Protein AF-A0A742UDL6-F1 (afdb_monomer_lite)

Foldseek 3Di:
DDDDPPDPVCVVVVVVVVVVPPDPPPDLAQDEPVNVVVQQPDCVNFVKDFPAKDWDWDDDPVGIDIDIDTDIRTHGDPDDDFDDQAFLPTSHPVCSVVSNCVQPVVQVCCCVPVVDRPPDHNRPDPDDPDDDDPPPPPDD

pLDDT: mean 71.53, std 15.98, range [36.81, 95.12]

Structure (mmCIF, N/CA/C/O backbone):
data_AF-A0A742UDL6-F1
#
_entry.id   AF-A0A742UDL6-F1
#
loop_
_atom_site.group_PDB
_atom_site.id
_atom_site.type_symbol
_atom_site.label_atom_id
_atom_site.label_alt_id
_atom_site.label_comp_id
_atom_site.label_asym_id
_atom_site.label_entity_id
_atom_site.label_seq_id
_atom_site.pdbx_PDB_ins_code
_atom_site.Cartn_x
_atom_site.Cartn_y
_atom_site.Cartn_z
_atom_site.occupancy
_atom_site.B_iso_or_equiv
_atom_site.auth_seq_id
_atom_site.auth_comp_id
_atom_site.auth_asym_id
_atom_site.auth_atom_id
_atom_site.pdbx_PDB_model_num
ATOM 1 N N . MET A 1 1 ? -35.957 17.694 -0.514 1.00 36.81 1 MET A N 1
ATOM 2 C CA . MET A 1 1 ? -34.957 18.336 -1.399 1.00 36.81 1 MET A CA 1
ATOM 3 C C . MET A 1 1 ? -34.312 19.484 -0.634 1.00 36.81 1 MET A C 1
ATOM 5 O O . MET A 1 1 ? -34.957 20.505 -0.451 1.00 36.81 1 MET A O 1
ATOM 9 N N . ILE A 1 2 ? -33.096 19.305 -0.111 1.00 41.09 2 ILE A N 1
ATOM 10 C CA . ILE A 1 2 ? -32.395 20.353 0.649 1.00 41.09 2 ILE A CA 1
ATOM 11 C C . ILE A 1 2 ? -31.562 21.153 -0.353 1.00 41.09 2 ILE A C 1
ATOM 13 O O . ILE A 1 2 ? -30.565 20.656 -0.871 1.00 41.09 2 ILE A O 1
ATOM 17 N N . ARG A 1 3 ? -32.000 22.373 -0.680 1.00 47.97 3 ARG A N 1
ATOM 18 C CA . ARG A 1 3 ? -31.201 23.303 -1.483 1.00 47.97 3 ARG A CA 1
ATOM 19 C C . ARG A 1 3 ? -30.135 23.921 -0.579 1.00 47.97 3 ARG A C 1
ATOM 21 O O . ARG A 1 3 ? -30.444 24.823 0.193 1.00 47.97 3 ARG A O 1
ATOM 28 N N . LEU A 1 4 ? -28.892 23.446 -0.667 1.00 53.19 4 LEU A N 1
ATOM 29 C CA . LEU A 1 4 ? -27.763 24.178 -0.092 1.00 53.19 4 LEU A CA 1
ATOM 30 C C . LEU A 1 4 ? -27.535 25.448 -0.920 1.00 53.19 4 LEU A C 1
ATOM 32 O O . LEU A 1 4 ? -27.017 25.400 -2.034 1.00 53.19 4 LEU A O 1
ATOM 36 N N . SER A 1 5 ? -27.949 26.588 -0.371 1.00 57.56 5 SER A N 1
ATOM 37 C CA . SER A 1 5 ? -27.573 27.906 -0.874 1.00 57.56 5 SER A CA 1
ATOM 38 C C . SER A 1 5 ? -26.092 28.133 -0.566 1.00 57.56 5 SER A C 1
ATOM 40 O O . SER A 1 5 ? -25.712 28.374 0.581 1.00 57.56 5 SER A O 1
ATOM 42 N N . LEU A 1 6 ? -25.236 27.981 -1.579 1.00 53.94 6 LEU A N 1
ATOM 43 C CA . LEU A 1 6 ? -23.798 28.191 -1.448 1.00 53.94 6 LEU A CA 1
ATOM 44 C C . LEU A 1 6 ? -23.520 29.699 -1.388 1.00 53.94 6 LEU A C 1
ATOM 46 O O . LEU A 1 6 ? -23.500 30.393 -2.408 1.00 53.94 6 LEU A O 1
ATOM 50 N N . SER A 1 7 ? -23.342 30.212 -0.172 1.00 63.75 7 SER A N 1
ATOM 51 C CA . SER A 1 7 ? -23.071 31.625 0.081 1.00 63.75 7 SER A CA 1
ATOM 52 C C . SER A 1 7 ? -21.769 32.073 -0.600 1.00 63.75 7 SER A C 1
ATOM 54 O O . SER A 1 7 ? -20.764 31.361 -0.636 1.00 63.75 7 SER A O 1
ATOM 56 N N . SER A 1 8 ? -21.768 33.294 -1.149 1.00 59.53 8 SER A N 1
ATOM 57 C CA . SER A 1 8 ? -20.671 33.835 -1.973 1.00 59.53 8 SER A CA 1
ATOM 58 C C . SER A 1 8 ? -19.314 33.933 -1.255 1.00 59.53 8 SER A C 1
ATOM 60 O O . SER A 1 8 ? -18.295 34.153 -1.904 1.00 59.53 8 SER A O 1
ATOM 62 N N . ARG A 1 9 ? -19.293 33.766 0.072 1.00 59.91 9 ARG A N 1
ATOM 63 C CA . ARG A 1 9 ? -18.092 33.797 0.918 1.00 59.91 9 ARG A CA 1
ATOM 64 C C . ARG A 1 9 ? -17.385 32.436 1.021 1.00 59.91 9 ARG A C 1
ATOM 66 O O . ARG A 1 9 ? -16.209 32.414 1.356 1.00 59.91 9 ARG A O 1
ATOM 73 N N . LEU A 1 10 ? -18.057 31.323 0.690 1.00 57.56 10 LEU A N 1
ATOM 74 C CA . LEU A 1 10 ? -17.467 29.970 0.703 1.00 57.56 10 LEU A CA 1
ATOM 75 C C . LEU A 1 10 ? -16.708 29.613 -0.587 1.00 57.56 10 LEU A C 1
ATOM 77 O O . LEU A 1 10 ? -15.905 28.682 -0.596 1.00 57.56 10 LEU A O 1
ATOM 81 N N . LYS A 1 11 ? -16.940 30.357 -1.673 1.00 60.84 11 LYS A N 1
ATOM 82 C CA . LYS A 1 11 ? -16.322 30.125 -2.988 1.00 60.84 11 LYS A CA 1
ATOM 83 C C . LYS A 1 11 ? -14.779 30.135 -2.983 1.00 60.84 11 LYS A C 1
ATOM 85 O O . LYS A 1 11 ? -14.214 29.214 -3.570 1.00 60.84 11 LYS A O 1
ATOM 90 N N . PRO A 1 12 ? -14.076 31.088 -2.332 1.00 61.66 12 PRO A N 1
ATOM 91 C CA . PRO A 1 12 ? -12.612 31.076 -2.330 1.00 61.66 12 PRO A CA 1
ATOM 92 C C . PRO A 1 12 ? -12.041 29.916 -1.505 1.00 61.66 12 PRO A C 1
ATOM 94 O O . PRO A 1 12 ? -11.040 29.329 -1.900 1.00 61.66 12 PRO A O 1
ATOM 97 N N . VAL A 1 13 ? -12.705 29.521 -0.412 1.00 69.56 13 VAL A N 1
ATOM 98 C CA . VAL A 1 13 ? -12.273 28.391 0.431 1.00 69.56 13 VAL A CA 1
ATOM 99 C C . VAL A 1 13 ? -12.408 27.067 -0.320 1.00 69.56 13 VAL A C 1
ATOM 101 O O . VAL A 1 13 ? -11.493 26.246 -0.297 1.00 69.56 13 VAL A O 1
ATOM 104 N N . ALA A 1 14 ? -13.513 26.880 -1.046 1.00 70.06 14 ALA A N 1
ATOM 105 C CA . ALA A 1 14 ? -13.707 25.706 -1.891 1.00 70.06 14 ALA A CA 1
ATOM 106 C C . ALA A 1 14 ? -12.663 25.629 -3.022 1.00 70.06 14 ALA A C 1
ATOM 108 O O . ALA A 1 14 ? -12.158 24.549 -3.307 1.00 70.06 14 ALA A O 1
ATOM 109 N N . LEU A 1 15 ? -12.290 26.763 -3.628 1.00 69.50 15 LEU A N 1
ATOM 110 C CA . LEU A 1 15 ? -11.283 26.804 -4.694 1.00 69.50 15 LEU A CA 1
ATOM 111 C C . LEU A 1 15 ? -9.872 26.468 -4.183 1.00 69.50 15 LEU A C 1
ATOM 113 O O .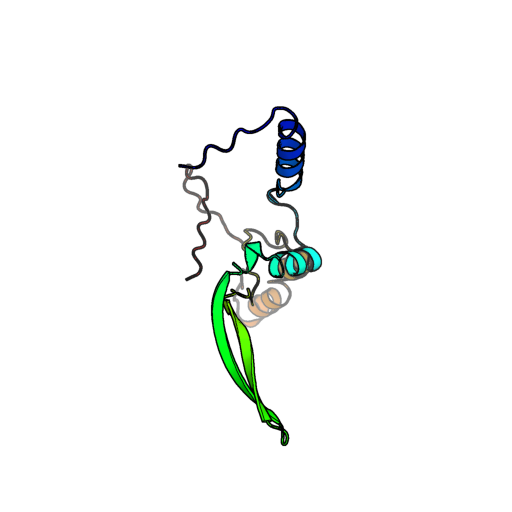 LEU A 1 15 ? -9.155 25.707 -4.829 1.00 69.50 15 LEU A O 1
ATOM 117 N N . VAL A 1 16 ? -9.492 26.978 -3.006 1.00 70.88 16 VAL A N 1
ATOM 118 C CA . VAL A 1 16 ? -8.200 26.662 -2.372 1.00 70.88 16 VAL A CA 1
ATOM 119 C C . VAL A 1 16 ? -8.130 25.181 -1.986 1.00 70.88 16 VAL A C 1
ATOM 121 O O . VAL A 1 16 ? -7.120 24.531 -2.242 1.00 70.88 16 VAL A O 1
ATOM 124 N N . LEU A 1 17 ? -9.214 24.608 -1.453 1.00 66.81 17 LEU A N 1
ATOM 125 C CA . LEU A 1 17 ? -9.255 23.188 -1.085 1.00 66.81 17 LEU A CA 1
ATOM 126 C C . LEU A 1 17 ? -9.153 22.251 -2.306 1.00 66.81 17 LEU A C 1
ATOM 128 O O . LEU A 1 17 ? -8.535 21.188 -2.227 1.00 66.81 17 LEU A O 1
ATOM 132 N N . MET A 1 18 ? -9.707 22.657 -3.452 1.00 62.91 18 MET A N 1
ATOM 133 C CA . MET A 1 18 ? -9.589 21.910 -4.711 1.00 62.91 18 MET A CA 1
ATOM 134 C C . MET A 1 18 ? -8.183 22.012 -5.324 1.00 62.91 18 MET A C 1
ATOM 136 O O . MET A 1 18 ? -7.731 21.059 -5.951 1.00 62.91 18 MET A O 1
ATOM 140 N N . LEU A 1 19 ? -7.455 23.114 -5.100 1.00 62.50 19 LEU A N 1
ATOM 141 C CA . LEU A 1 19 ? -6.057 23.247 -5.534 1.00 62.50 19 LEU A CA 1
ATOM 142 C C . LEU A 1 19 ? -5.094 22.378 -4.708 1.00 62.50 19 LEU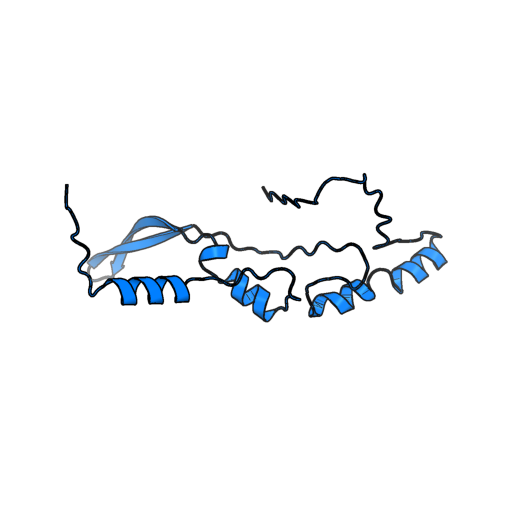 A C 1
ATOM 144 O O . LEU A 1 19 ? -4.130 21.850 -5.252 1.00 62.50 19 LEU A O 1
ATOM 148 N N . VAL A 1 20 ? -5.365 22.192 -3.412 1.00 61.56 20 VAL A N 1
ATOM 149 C CA . VAL A 1 20 ? -4.501 21.407 -2.507 1.00 61.56 20 VAL A CA 1
ATOM 150 C C . VAL A 1 20 ? -4.613 19.893 -2.747 1.00 61.56 20 VAL A C 1
ATOM 152 O O . VAL A 1 20 ? -3.688 19.149 -2.437 1.00 61.56 20 VAL A O 1
ATOM 155 N N . THR A 1 21 ? -5.713 19.416 -3.335 1.00 60.91 21 THR A N 1
ATOM 156 C CA . THR A 1 21 ? -5.928 17.981 -3.618 1.00 60.91 21 THR A CA 1
ATOM 157 C C . THR A 1 21 ? -5.497 17.550 -5.022 1.00 60.91 21 THR A C 1
ATOM 159 O O . THR A 1 21 ? -5.604 16.367 -5.360 1.00 60.91 21 THR A O 1
ATOM 162 N N . GLY A 1 22 ? -4.963 18.475 -5.828 1.00 52.25 22 GLY A N 1
ATOM 163 C CA . GLY A 1 22 ? -4.346 18.175 -7.116 1.00 52.25 22 GLY A CA 1
ATOM 164 C C . GLY A 1 22 ? -3.116 17.292 -6.927 1.00 52.25 22 GLY A C 1
ATOM 165 O O . GLY A 1 22 ? -2.017 17.780 -6.688 1.00 52.25 22 GLY A O 1
ATOM 166 N N . SER A 1 23 ? -3.305 15.977 -7.010 1.00 59.62 23 SER A N 1
ATOM 167 C CA . SER A 1 23 ? -2.202 15.018 -6.983 1.00 59.62 23 SER A CA 1
ATOM 168 C C . SER A 1 23 ? -1.342 15.251 -8.229 1.00 59.62 23 SER A C 1
ATOM 170 O O . SER A 1 23 ? -1.889 15.167 -9.333 1.00 59.62 23 SER A O 1
ATOM 172 N N . PRO A 1 24 ? -0.032 15.541 -8.113 1.00 53.56 24 PRO A N 1
ATOM 173 C CA . PRO A 1 24 ? 0.817 15.568 -9.290 1.00 53.56 24 PRO A CA 1
ATOM 174 C C . PRO A 1 24 ? 0.794 14.168 -9.902 1.00 53.56 24 PRO A C 1
ATOM 176 O O . PRO A 1 24 ? 1.149 13.183 -9.253 1.00 53.56 24 PRO A O 1
ATOM 179 N N . ALA A 1 25 ? 0.340 14.071 -11.150 1.00 52.12 25 ALA A N 1
ATOM 180 C CA . ALA A 1 25 ? 0.559 12.875 -11.938 1.00 52.12 25 ALA A CA 1
ATOM 181 C C . ALA A 1 25 ? 2.078 12.717 -12.076 1.00 52.12 25 ALA A C 1
ATOM 183 O O . ALA A 1 25 ? 2.724 13.493 -12.779 1.00 52.12 25 ALA A O 1
ATOM 184 N N . VAL A 1 26 ? 2.659 11.749 -11.361 1.00 55.28 26 VAL A N 1
ATOM 185 C CA . VAL A 1 26 ? 4.056 11.345 -11.547 1.00 55.28 26 VAL A CA 1
ATOM 186 C C . VAL A 1 26 ? 4.134 10.657 -12.906 1.00 55.28 26 VAL A C 1
ATOM 188 O O . VAL A 1 26 ? 3.987 9.446 -13.039 1.00 55.28 26 VAL A O 1
ATOM 191 N N . ALA A 1 27 ? 4.283 11.468 -13.947 1.00 46.69 27 ALA A N 1
ATOM 192 C CA . ALA A 1 27 ? 4.608 11.015 -15.282 1.00 46.69 27 ALA A CA 1
ATOM 193 C C . ALA A 1 27 ? 6.131 10.841 -15.356 1.00 46.69 27 ALA A C 1
ATOM 195 O O . ALA A 1 27 ? 6.875 11.817 -15.375 1.00 46.69 27 ALA A O 1
ATOM 196 N N . GLY A 1 28 ? 6.593 9.589 -15.360 1.00 56.84 28 GLY A N 1
ATOM 197 C CA . GLY A 1 28 ? 7.923 9.218 -15.861 1.00 56.84 28 GLY A CA 1
ATOM 198 C C . GLY A 1 28 ? 9.150 9.652 -15.051 1.00 56.84 28 GLY A C 1
ATOM 199 O O . GLY A 1 28 ? 10.260 9.528 -15.562 1.00 56.84 28 GLY A O 1
ATOM 200 N N . ALA A 1 29 ? 9.003 10.140 -13.818 1.00 60.69 29 ALA A N 1
ATOM 201 C CA . ALA A 1 29 ? 10.157 10.427 -12.967 1.00 60.69 29 ALA A CA 1
ATOM 202 C C . ALA A 1 29 ? 10.783 9.122 -12.445 1.00 60.69 29 ALA A C 1
ATOM 204 O O . ALA A 1 29 ? 10.063 8.182 -12.103 1.00 60.69 29 ALA A O 1
ATOM 205 N N . ALA A 1 30 ? 12.117 9.072 -12.377 1.00 70.69 30 ALA A N 1
ATOM 206 C CA . ALA A 1 30 ? 12.835 7.969 -11.748 1.00 70.69 30 ALA A CA 1
ATOM 207 C C . ALA A 1 30 ? 12.272 7.723 -10.338 1.00 70.69 30 ALA A C 1
ATOM 209 O O . ALA A 1 30 ? 12.179 8.645 -9.525 1.00 70.69 30 ALA A O 1
ATOM 210 N N . VAL A 1 31 ? 11.865 6.485 -10.069 1.00 85.50 31 VAL A N 1
ATOM 211 C CA . VAL A 1 31 ? 11.369 6.061 -8.762 1.00 85.50 31 VAL A CA 1
ATOM 212 C C . VAL A 1 31 ? 12.541 5.575 -7.922 1.00 85.50 31 VAL A C 1
ATOM 214 O O . VAL A 1 31 ? 13.549 5.073 -8.426 1.00 85.50 31 VAL A O 1
ATOM 217 N N . ASN A 1 32 ? 12.427 5.749 -6.620 1.00 87.62 32 ASN A N 1
ATOM 218 C CA . ASN A 1 32 ? 13.376 5.231 -5.650 1.00 87.62 32 ASN A CA 1
ATOM 219 C C . ASN A 1 32 ? 12.629 4.430 -4.587 1.00 87.62 32 ASN A C 1
ATOM 221 O O . ASN A 1 32 ? 11.401 4.477 -4.491 1.00 87.62 32 ASN A O 1
ATOM 225 N N . THR A 1 33 ? 13.363 3.712 -3.750 1.00 88.31 33 THR A N 1
ATOM 226 C CA . THR A 1 33 ? 12.763 2.843 -2.730 1.00 88.31 33 THR A CA 1
ATOM 227 C C . THR A 1 33 ? 11.847 3.632 -1.789 1.00 88.31 33 THR A C 1
ATOM 229 O O . THR A 1 33 ? 10.756 3.177 -1.457 1.00 88.31 33 THR A O 1
ATOM 232 N N . ALA A 1 34 ? 12.226 4.863 -1.429 1.00 87.31 34 ALA A N 1
ATOM 233 C CA . ALA A 1 34 ? 11.417 5.721 -0.564 1.00 87.31 34 ALA A CA 1
ATOM 234 C C . ALA A 1 34 ? 10.075 6.125 -1.202 1.00 87.31 34 ALA A C 1
ATOM 236 O 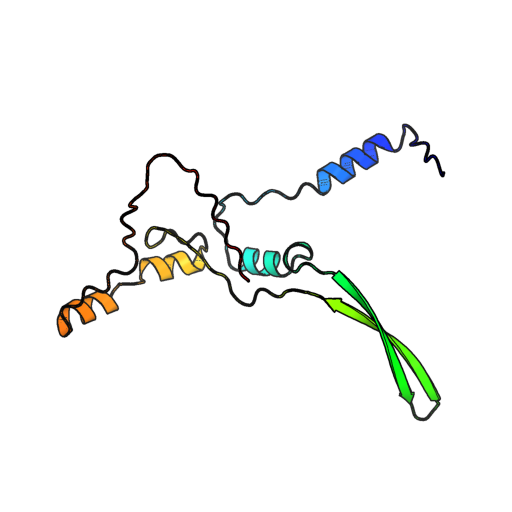O . ALA A 1 34 ? 9.040 6.088 -0.533 1.00 87.31 34 ALA A O 1
ATOM 237 N N . THR A 1 35 ? 10.063 6.482 -2.491 1.00 86.38 35 THR A N 1
ATOM 238 C CA . THR A 1 35 ? 8.820 6.823 -3.203 1.00 86.38 35 THR A CA 1
ATOM 239 C C . THR A 1 35 ? 7.946 5.597 -3.444 1.00 86.38 35 THR A C 1
ATOM 241 O O . THR A 1 35 ? 6.728 5.712 -3.335 1.00 86.38 35 THR A O 1
ATOM 244 N N . LEU A 1 36 ? 8.534 4.417 -3.667 1.00 85.94 36 LEU A N 1
ATOM 245 C CA . LEU A 1 36 ? 7.792 3.155 -3.757 1.00 85.94 36 LEU A CA 1
ATOM 246 C C . LEU A 1 36 ? 7.125 2.787 -2.425 1.00 85.94 36 LEU A C 1
ATOM 248 O O . LEU A 1 36 ? 5.929 2.499 -2.408 1.00 85.94 36 LEU A O 1
ATOM 252 N N . ILE A 1 37 ? 7.850 2.870 -1.304 1.00 85.75 37 ILE A N 1
ATOM 253 C CA . ILE A 1 37 ? 7.292 2.605 0.033 1.00 85.75 37 ILE A CA 1
ATOM 254 C C . ILE A 1 37 ? 6.173 3.605 0.339 1.00 85.75 37 ILE A C 1
ATOM 256 O O . ILE A 1 37 ? 5.061 3.209 0.688 1.00 85.75 37 ILE A O 1
ATOM 260 N N . THR A 1 38 ? 6.430 4.895 0.129 1.00 84.50 38 THR A N 1
ATOM 261 C CA . THR A 1 38 ? 5.439 5.952 0.382 1.00 84.50 38 THR A CA 1
ATOM 262 C C . THR A 1 38 ? 4.206 5.793 -0.513 1.00 84.50 38 THR A C 1
ATO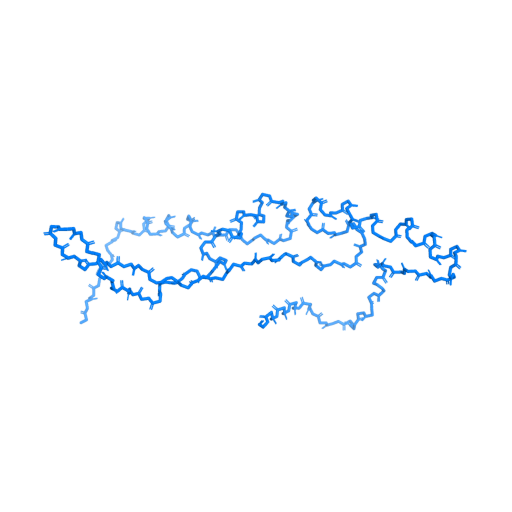M 264 O O . THR A 1 38 ? 3.075 5.937 -0.051 1.00 84.50 38 THR A O 1
ATOM 267 N N . GLY A 1 39 ? 4.405 5.432 -1.783 1.00 82.62 39 GLY A N 1
ATOM 268 C CA . GLY A 1 39 ? 3.332 5.152 -2.733 1.00 82.62 39 GLY A CA 1
ATOM 269 C C . GLY A 1 39 ? 2.502 3.930 -2.337 1.00 82.62 39 GLY A C 1
ATOM 270 O O . GLY A 1 39 ? 1.271 4.001 -2.356 1.00 82.62 39 GLY A O 1
ATOM 271 N N . SER A 1 40 ? 3.154 2.848 -1.902 1.00 81.94 40 SER A N 1
ATOM 272 C CA . SER A 1 40 ? 2.492 1.612 -1.457 1.00 81.94 40 SER A CA 1
ATOM 273 C C . SER A 1 40 ? 1.657 1.802 -0.185 1.00 81.94 40 SER A C 1
ATOM 275 O O . SER A 1 40 ? 0.605 1.184 -0.038 1.00 81.94 40 SER A O 1
ATOM 277 N N . ALA A 1 41 ? 2.074 2.718 0.694 1.00 81.12 41 ALA A N 1
ATOM 278 C CA . ALA A 1 41 ? 1.346 3.076 1.909 1.00 81.12 41 ALA A CA 1
ATOM 279 C C . ALA A 1 41 ? 0.187 4.060 1.659 1.00 81.12 41 ALA A C 1
ATOM 281 O O . ALA A 1 41 ? -0.603 4.333 2.566 1.00 81.12 41 ALA A O 1
ATOM 282 N N . SER A 1 42 ? 0.064 4.615 0.448 1.00 81.94 42 SER A N 1
ATOM 283 C CA . SER A 1 42 ? -0.967 5.610 0.162 1.00 81.94 42 SER A CA 1
ATOM 284 C C . SER A 1 42 ? -2.379 4.984 0.165 1.00 81.94 42 SER A C 1
ATOM 286 O O . SER A 1 42 ? -2.603 3.942 -0.464 1.00 81.94 42 SER A O 1
ATOM 288 N N . PRO A 1 43 ? -3.381 5.628 0.803 1.00 78.38 43 PRO A N 1
ATOM 289 C CA . PRO A 1 43 ? -4.756 5.114 0.852 1.00 78.38 43 PRO A CA 1
ATOM 290 C C . PRO A 1 43 ? -5.390 4.908 -0.531 1.00 78.38 43 PRO A C 1
ATOM 292 O O . PRO A 1 43 ? -6.254 4.043 -0.706 1.00 78.38 43 PRO A O 1
ATOM 295 N N . SER A 1 44 ? -4.953 5.705 -1.510 1.00 77.25 44 SER A N 1
ATOM 296 C CA . SER A 1 44 ? -5.395 5.636 -2.903 1.00 77.25 44 SER A CA 1
ATOM 297 C C . SER A 1 44 ? -4.845 4.405 -3.632 1.00 77.25 44 SER A C 1
ATOM 299 O O . SER A 1 44 ? -5.583 3.796 -4.402 1.00 77.25 44 SER A O 1
ATOM 301 N N . CYS A 1 45 ? -3.594 4.004 -3.370 1.00 78.94 45 CYS A N 1
ATOM 302 C CA . CYS A 1 45 ? -2.970 2.829 -3.988 1.00 78.94 45 CYS A CA 1
ATOM 303 C C . CYS A 1 45 ? -3.529 1.522 -3.413 1.00 78.94 45 CYS A C 1
ATOM 305 O O . CYS A 1 45 ? -3.952 0.641 -4.160 1.00 78.94 45 CYS A O 1
ATOM 307 N N . ILE A 1 46 ? -3.640 1.435 -2.084 1.00 84.19 46 ILE A N 1
ATOM 308 C CA . ILE A 1 46 ? -4.094 0.224 -1.383 1.00 84.19 46 ILE A CA 1
ATOM 309 C C . ILE A 1 46 ? -5.621 -0.007 -1.494 1.00 84.19 46 ILE A C 1
ATOM 311 O O . ILE A 1 46 ? -6.160 -0.959 -0.921 1.00 84.19 46 ILE A O 1
ATOM 315 N N . SER A 1 47 ? -6.332 0.878 -2.213 1.00 82.50 47 SER A N 1
ATOM 316 C CA . SER A 1 47 ? -7.794 0.917 -2.355 1.00 82.50 47 SER A CA 1
ATOM 317 C C . SER A 1 47 ? -8.502 0.700 -1.016 1.00 82.50 47 SER A C 1
ATOM 319 O O . SER A 1 47 ? -9.366 -0.170 -0.866 1.00 82.50 47 SER A O 1
ATOM 321 N N . TRP A 1 48 ? -8.086 1.467 -0.005 1.00 86.94 48 TRP A N 1
ATOM 322 C CA . TRP A 1 48 ? -8.573 1.263 1.350 1.00 86.94 48 TRP A CA 1
ATOM 323 C C . TRP A 1 48 ? -10.080 1.532 1.422 1.00 86.94 48 TRP A C 1
ATOM 325 O O . TRP A 1 48 ? -10.572 2.610 1.054 1.00 86.94 48 TRP A O 1
ATOM 335 N N . ARG A 1 49 ? -10.835 0.518 1.857 1.00 84.75 49 ARG A N 1
ATOM 336 C CA . ARG A 1 49 ? -12.292 0.583 2.000 1.00 84.75 49 ARG A CA 1
ATOM 337 C C . ARG A 1 49 ? -12.733 -0.133 3.265 1.00 84.75 49 ARG A C 1
ATOM 339 O O . ARG A 1 49 ? -12.388 -1.293 3.498 1.00 84.75 49 ARG A O 1
ATOM 346 N N . VAL A 1 50 ? -13.585 0.529 4.036 1.00 91.31 50 VAL A N 1
ATOM 347 C CA . VAL A 1 50 ? -14.319 -0.122 5.119 1.00 91.31 50 VAL A CA 1
ATOM 348 C C . VAL A 1 50 ? -15.375 -1.031 4.494 1.00 91.31 50 VAL A C 1
ATOM 350 O O . VAL A 1 50 ? -16.226 -0.578 3.733 1.00 91.31 50 VAL A O 1
ATOM 353 N N . LYS A 1 51 ? -15.290 -2.332 4.774 1.00 89.94 51 LYS A N 1
ATOM 354 C CA . LYS A 1 51 ? -16.273 -3.327 4.325 1.00 89.94 51 LYS A CA 1
ATOM 355 C C . LYS A 1 51 ? -17.442 -3.462 5.287 1.00 89.94 51 LYS A C 1
ATOM 357 O O . LYS A 1 51 ? -18.517 -3.861 4.857 1.00 89.94 51 LYS A O 1
ATOM 362 N N . GLY A 1 52 ? -17.223 -3.161 6.562 1.00 92.94 52 GLY A N 1
ATOM 363 C CA . GLY A 1 52 ? -18.251 -3.223 7.588 1.00 92.94 52 GLY A CA 1
ATOM 364 C C . GLY A 1 52 ? -17.660 -3.152 8.987 1.00 92.94 52 GLY A C 1
ATOM 365 O O . GLY A 1 52 ? -16.492 -2.808 9.171 1.00 92.94 52 GLY A O 1
ATOM 366 N N . ILE A 1 53 ? -18.481 -3.511 9.963 1.00 94.19 53 ILE A N 1
ATOM 367 C CA . ILE A 1 53 ? -18.124 -3.579 11.376 1.00 94.19 53 ILE A CA 1
ATOM 368 C C . ILE A 1 53 ? -18.343 -5.005 11.877 1.00 94.19 53 ILE A C 1
ATOM 370 O O . ILE A 1 53 ? -19.285 -5.680 11.467 1.00 94.19 53 ILE A O 1
ATOM 374 N N . CYS A 1 54 ? -17.444 -5.466 12.734 1.00 92.31 54 CYS A N 1
ATOM 375 C CA . CYS A 1 54 ? -17.525 -6.752 13.405 1.00 92.31 54 CYS A CA 1
ATOM 376 C C . CYS A 1 54 ? -17.767 -6.501 14.890 1.00 92.31 54 CYS A C 1
ATOM 378 O O . CYS A 1 54 ? -17.041 -5.722 15.510 1.00 92.31 54 CYS A O 1
ATOM 380 N N . TYR A 1 55 ? -18.748 -7.188 15.460 1.00 95.12 55 TYR A N 1
ATOM 381 C CA . TYR A 1 55 ? -18.959 -7.214 16.901 1.00 95.12 55 TYR A CA 1
ATOM 382 C C . TYR A 1 55 ? -18.292 -8.455 17.481 1.00 95.12 55 TYR A C 1
ATOM 384 O O . TYR A 1 55 ? -18.403 -9.542 16.914 1.00 95.12 55 TYR A O 1
ATOM 392 N N . TRP A 1 56 ? -17.601 -8.297 18.601 1.00 93.56 56 TRP A N 1
ATOM 393 C CA . TRP A 1 56 ? -17.019 -9.403 19.349 1.00 93.56 56 TRP A CA 1
ATOM 394 C C . TRP A 1 56 ? -17.260 -9.204 20.843 1.00 93.56 56 TRP A C 1
ATOM 396 O O . TRP A 1 56 ? -17.312 -8.074 21.324 1.00 93.56 56 TRP A O 1
ATOM 406 N N . LEU A 1 57 ? -17.453 -10.295 21.583 1.00 94.81 57 LEU A N 1
ATOM 407 C CA . LEU A 1 57 ? -17.564 -10.231 23.037 1.00 94.81 57 LEU A CA 1
ATOM 408 C C . LEU A 1 57 ? -16.166 -10.250 23.652 1.00 94.81 57 LEU A C 1
ATOM 410 O O . LEU A 1 57 ? -15.387 -11.168 23.407 1.00 94.81 57 LEU A O 1
ATOM 414 N N . PHE A 1 58 ? -15.877 -9.264 24.491 1.00 94.00 58 PHE A N 1
ATOM 415 C CA . PHE A 1 58 ? -14.716 -9.262 25.366 1.00 94.00 58 PHE A CA 1
ATOM 416 C C . PHE A 1 58 ? -15.185 -9.479 26.804 1.00 94.00 58 PHE A C 1
ATOM 418 O O . PHE A 1 58 ? -15.844 -8.610 27.374 1.00 94.00 58 PHE A O 1
ATOM 425 N N . CYS A 1 59 ? -14.866 -10.637 27.379 1.00 92.56 59 CYS A N 1
ATOM 426 C CA . CYS A 1 59 ? -15.218 -10.976 28.755 1.00 92.56 59 CYS A CA 1
ATOM 427 C C . CYS A 1 59 ? -14.008 -10.849 29.677 1.00 92.56 59 CYS A C 1
ATOM 429 O O . CYS A 1 59 ? -12.926 -11.352 29.380 1.00 92.56 59 CYS A O 1
ATOM 431 N N . THR A 1 60 ? -14.214 -10.199 30.815 1.00 91.06 60 THR A N 1
ATOM 432 C CA . THR A 1 60 ? -13.307 -10.190 31.962 1.00 91.06 60 THR A CA 1
ATOM 433 C C . THR A 1 60 ? -14.004 -10.882 33.143 1.00 91.06 60 THR A C 1
ATOM 435 O O . THR A 1 60 ? -15.218 -11.094 33.092 1.00 91.06 60 THR A O 1
ATOM 438 N N . PRO A 1 61 ? -13.292 -11.231 34.231 1.00 92.38 61 PRO A N 1
ATOM 439 C CA . PRO A 1 61 ? -13.905 -11.862 35.407 1.00 92.38 61 PRO A CA 1
ATOM 440 C C . PRO A 1 61 ? -15.034 -11.041 36.055 1.00 92.38 61 PRO A C 1
ATOM 442 O O . PRO A 1 61 ? -15.821 -11.581 36.822 1.00 92.38 61 PRO A O 1
ATOM 445 N N . PHE A 1 62 ? -15.117 -9.743 35.745 1.00 92.19 62 PHE A N 1
ATOM 446 C CA . PHE A 1 62 ? -16.115 -8.814 36.279 1.00 92.19 62 PHE A CA 1
ATOM 447 C C . PHE A 1 62 ? -17.298 -8.571 35.328 1.00 92.19 62 PHE A C 1
ATOM 449 O O . PHE A 1 62 ? -18.230 -7.856 35.688 1.00 92.19 62 PHE A O 1
ATOM 456 N N . GLY A 1 63 ? -17.277 -9.137 34.115 1.00 91.44 63 GLY A N 1
ATOM 457 C CA . GLY A 1 63 ? -18.373 -9.016 33.154 1.00 91.44 63 GLY A CA 1
ATOM 458 C C . GLY A 1 63 ? -17.941 -9.087 31.690 1.00 91.44 63 GLY A C 1
ATOM 459 O O . GLY A 1 63 ? -16.756 -9.066 31.356 1.00 91.44 63 GLY A O 1
ATOM 460 N N . CYS A 1 64 ? -18.928 -9.148 30.796 1.00 94.56 64 CYS A N 1
ATOM 461 C CA . CYS A 1 64 ? -18.729 -9.194 29.349 1.00 94.56 64 CYS A CA 1
ATOM 462 C C . CYS A 1 64 ? -19.194 -7.905 28.671 1.00 94.56 64 CYS A C 1
ATOM 464 O O . CYS A 1 64 ? -20.283 -7.407 28.949 1.00 94.56 64 CYS A O 1
ATOM 466 N N . THR A 1 65 ? -18.402 -7.415 27.719 1.00 92.44 65 THR A N 1
ATOM 467 C CA . THR A 1 65 ? -18.693 -6.198 26.956 1.00 92.44 65 THR A CA 1
ATOM 468 C C . THR A 1 65 ? -18.582 -6.480 25.464 1.00 92.44 65 THR A C 1
ATOM 470 O O . THR A 1 65 ? -17.590 -7.045 25.004 1.00 92.44 65 THR A O 1
ATOM 473 N N . VAL A 1 66 ? -19.573 -6.048 24.682 1.00 95.12 66 VAL A N 1
ATOM 474 C CA . VAL A 1 66 ? -19.492 -6.098 23.217 1.00 95.12 66 VAL A CA 1
ATOM 475 C C . VAL A 1 66 ? -18.544 -5.002 22.733 1.00 95.12 66 VAL A C 1
ATOM 477 O O . VAL A 1 66 ? -18.728 -3.819 23.021 1.00 95.12 66 VAL A O 1
ATOM 480 N N . LYS A 1 67 ? -17.510 -5.400 22.003 1.00 93.69 67 LYS A N 1
ATOM 481 C CA . LYS A 1 67 ? -16.531 -4.529 21.362 1.00 93.69 67 LYS A CA 1
ATOM 482 C C . LYS A 1 67 ? -16.776 -4.522 19.858 1.00 93.69 67 LYS A C 1
ATOM 484 O O . LYS A 1 67 ? -17.110 -5.542 19.260 1.00 93.69 67 LYS A O 1
ATOM 489 N N . THR A 1 68 ? -16.591 -3.358 19.250 1.00 94.62 68 THR A N 1
ATOM 490 C CA . THR A 1 68 ? -16.790 -3.163 17.813 1.00 94.62 68 THR A CA 1
ATOM 491 C C . THR A 1 68 ? -15.439 -2.934 17.155 1.00 94.62 68 THR A C 1
ATOM 493 O O . THR A 1 68 ? -14.717 -2.013 17.533 1.00 94.62 68 THR A O 1
ATOM 496 N N . SER A 1 69 ? -15.107 -3.753 16.163 1.00 92.50 69 SER A N 1
ATOM 497 C CA . SER A 1 69 ? -13.903 -3.621 15.339 1.00 92.50 69 SER A CA 1
ATOM 498 C C . SER A 1 69 ? -14.293 -3.301 13.899 1.00 92.50 69 SER A C 1
ATOM 500 O O . SER A 1 69 ? -15.297 -3.801 13.393 1.00 92.50 69 SER A O 1
ATOM 502 N N . VAL A 1 70 ? -13.505 -2.477 13.208 1.00 94.12 70 VAL A N 1
ATOM 503 C CA . VAL A 1 70 ? -13.761 -2.139 11.800 1.00 94.12 70 VAL A CA 1
ATOM 504 C C . VAL A 1 70 ? -13.157 -3.211 10.895 1.00 94.12 70 VAL A C 1
ATOM 506 O O . VAL A 1 70 ? -11.968 -3.511 10.983 1.00 94.12 70 VAL A O 1
ATOM 509 N N . LYS A 1 71 ? -13.963 -3.769 9.987 1.00 91.56 71 LYS A N 1
ATOM 510 C CA . LYS A 1 71 ? -13.488 -4.678 8.942 1.00 91.56 71 LYS A CA 1
ATOM 511 C C . LYS A 1 71 ? -13.057 -3.866 7.730 1.00 91.56 71 LYS A C 1
ATOM 513 O O . LYS A 1 71 ? -13.888 -3.287 7.026 1.00 91.56 71 LYS A O 1
ATOM 518 N N . VAL A 1 72 ? -11.758 -3.859 7.461 1.00 92.06 72 VAL A N 1
ATOM 519 C CA . VAL A 1 72 ? -11.167 -3.174 6.307 1.00 92.06 72 VAL A CA 1
ATOM 520 C C . VAL A 1 72 ? -10.842 -4.172 5.197 1.00 92.06 72 VAL A C 1
ATOM 522 O O . VAL A 1 72 ? -10.425 -5.297 5.462 1.00 92.06 72 VAL A O 1
ATOM 525 N N . LYS A 1 73 ? -11.050 -3.768 3.941 1.00 88.38 73 LYS A N 1
ATOM 526 C CA . LYS A 1 73 ? -10.433 -4.406 2.774 1.00 88.38 73 LYS A CA 1
ATOM 527 C C . LYS A 1 73 ? -9.356 -3.461 2.262 1.00 88.38 73 LYS A C 1
ATOM 529 O O . LYS A 1 73 ? -9.638 -2.290 2.008 1.00 88.38 73 LYS A O 1
ATOM 534 N N . HIS A 1 74 ? -8.154 -3.987 2.105 1.00 87.69 74 HIS A N 1
ATOM 535 C CA . HIS A 1 74 ? -7.037 -3.302 1.477 1.00 87.69 74 HIS A CA 1
ATOM 536 C C . HIS A 1 74 ? -6.297 -4.287 0.565 1.00 87.69 74 HIS A C 1
ATOM 538 O O . HIS A 1 74 ? -6.364 -5.498 0.778 1.00 87.69 74 HIS A O 1
ATOM 544 N N . PHE A 1 75 ? -5.637 -3.777 -0.470 1.00 84.19 75 PHE A N 1
ATOM 545 C CA . PHE A 1 75 ? -4.806 -4.550 -1.391 1.00 84.19 75 PHE A CA 1
ATOM 546 C C . PHE A 1 75 ? -3.341 -4.165 -1.186 1.00 84.19 75 PHE A C 1
ATOM 548 O O . PHE A 1 75 ? -2.967 -3.068 -1.579 1.00 84.19 75 PHE A O 1
ATOM 555 N N . ILE A 1 76 ? -2.531 -5.022 -0.555 1.00 81.56 76 ILE A N 1
ATOM 556 C CA . ILE A 1 76 ? -1.097 -4.743 -0.389 1.00 81.56 76 ILE A CA 1
ATOM 557 C C . ILE A 1 76 ? -0.360 -5.197 -1.653 1.00 81.56 76 ILE A C 1
ATOM 559 O O . ILE A 1 76 ? -0.446 -6.377 -2.002 1.00 81.56 76 ILE A O 1
ATOM 563 N N . PRO A 1 77 ? 0.357 -4.305 -2.352 1.00 76.19 77 PRO A N 1
ATOM 564 C CA . PRO A 1 77 ? 1.276 -4.735 -3.389 1.00 76.19 77 PRO A CA 1
ATOM 565 C C . PRO A 1 77 ? 2.519 -5.367 -2.739 1.00 76.19 77 PRO A C 1
ATOM 567 O O . PRO A 1 77 ? 3.381 -4.663 -2.227 1.00 76.19 77 PRO A O 1
ATOM 570 N N . GLU A 1 78 ? 2.617 -6.696 -2.778 1.00 81.12 78 GLU A N 1
ATOM 571 C CA . GLU A 1 78 ? 3.786 -7.450 -2.278 1.00 81.12 78 GLU A CA 1
ATOM 572 C C . GLU A 1 78 ? 4.968 -7.443 -3.268 1.00 81.12 78 GLU A C 1
ATOM 574 O O . GLU A 1 78 ? 6.068 -7.884 -2.944 1.00 81.12 78 GLU A O 1
ATOM 579 N N . ALA A 1 79 ? 4.754 -6.964 -4.498 1.00 83.00 79 ALA A N 1
ATOM 580 C CA . ALA A 1 79 ? 5.758 -6.973 -5.554 1.00 83.00 79 ALA A CA 1
ATOM 581 C C . ALA A 1 79 ? 5.719 -5.696 -6.399 1.00 83.00 79 ALA A C 1
ATOM 583 O O . ALA A 1 79 ? 4.652 -5.176 -6.732 1.00 83.00 79 ALA A O 1
ATOM 584 N N . VAL A 1 80 ? 6.907 -5.236 -6.795 1.00 83.94 80 VAL A N 1
ATOM 585 C CA . VAL A 1 80 ? 7.107 -4.142 -7.751 1.00 83.94 80 VAL A CA 1
ATOM 586 C C . VAL A 1 80 ? 7.633 -4.743 -9.051 1.00 83.94 80 VAL A C 1
ATOM 588 O O . VAL A 1 80 ? 8.634 -5.455 -9.048 1.00 83.94 80 VAL A O 1
ATOM 591 N N . ILE A 1 81 ? 6.953 -4.465 -10.164 1.00 83.31 81 ILE A N 1
ATOM 592 C CA . ILE A 1 81 ? 7.323 -4.965 -11.492 1.00 83.31 81 ILE A CA 1
ATOM 593 C C . ILE A 1 81 ? 7.771 -3.776 -12.340 1.00 83.31 81 ILE A C 1
ATOM 595 O O . ILE A 1 81 ? 6.980 -2.872 -12.606 1.00 83.31 81 ILE A O 1
ATOM 599 N N . SER A 1 82 ? 9.026 -3.797 -12.790 1.00 78.50 82 SER A N 1
ATOM 600 C CA . SER A 1 82 ? 9.581 -2.794 -13.705 1.00 78.50 82 SER A CA 1
ATOM 601 C C . SER A 1 82 ? 9.726 -3.389 -15.102 1.00 78.50 82 SER A C 1
ATOM 603 O O . SER A 1 82 ? 10.466 -4.353 -15.285 1.00 78.50 82 SER A O 1
ATOM 605 N N . VAL A 1 83 ? 9.049 -2.798 -16.090 1.00 81.75 83 VAL A N 1
ATOM 606 C CA . VAL A 1 83 ? 9.171 -3.166 -17.510 1.00 81.75 83 VAL A CA 1
ATOM 607 C C . VAL A 1 83 ? 9.957 -2.074 -18.229 1.00 81.75 83 VAL A C 1
ATOM 609 O O . VAL A 1 83 ? 9.548 -0.916 -18.225 1.00 81.75 83 VAL A O 1
ATOM 612 N N . TYR A 1 84 ? 11.083 -2.440 -18.833 1.00 78.12 84 TYR A N 1
ATOM 613 C CA . TYR A 1 84 ? 11.985 -1.541 -19.557 1.00 78.12 84 TYR A CA 1
ATOM 614 C C . TYR A 1 84 ? 12.544 -2.257 -20.792 1.00 78.12 84 TYR A C 1
ATOM 616 O O . TYR A 1 84 ? 12.570 -3.489 -20.834 1.00 78.12 84 TYR A O 1
ATOM 624 N N . GLN A 1 85 ? 12.925 -1.494 -21.821 1.00 75.50 85 GLN A N 1
ATOM 625 C CA . GLN A 1 85 ? 13.355 -2.063 -23.104 1.00 75.50 85 GLN A CA 1
ATOM 626 C C . GLN A 1 85 ? 14.837 -2.431 -23.109 1.00 75.50 85 GLN A C 1
ATOM 628 O O . GLN A 1 85 ? 15.175 -3.537 -23.545 1.00 75.50 85 GLN A O 1
ATOM 633 N N . ASP A 1 86 ? 15.676 -1.536 -22.584 1.00 72.50 86 ASP A N 1
ATOM 634 C CA . ASP A 1 86 ? 17.130 -1.659 -22.601 1.00 72.50 86 ASP A CA 1
ATOM 635 C C . ASP A 1 86 ? 17.724 -1.808 -21.193 1.00 72.50 86 ASP A C 1
ATOM 637 O O . ASP A 1 86 ? 17.191 -1.325 -20.187 1.00 72.50 86 ASP A O 1
ATOM 641 N N . LYS A 1 87 ? 18.864 -2.502 -21.102 1.00 71.00 87 LYS A N 1
ATOM 642 C CA . LYS A 1 87 ? 19.590 -2.675 -19.836 1.00 71.00 87 LYS A CA 1
ATOM 643 C C . LYS A 1 87 ? 19.969 -1.325 -19.242 1.00 71.00 87 LYS A C 1
ATOM 645 O O . LYS A 1 87 ? 20.496 -0.459 -19.931 1.00 71.00 87 LYS A O 1
ATOM 650 N N . GLY A 1 88 ? 19.765 -1.170 -17.938 1.00 73.19 88 GLY A N 1
ATOM 651 C CA . GLY A 1 88 ? 20.056 0.092 -17.270 1.00 73.19 88 GLY A CA 1
ATOM 652 C C . GLY A 1 88 ? 19.028 1.190 -17.544 1.00 73.19 88 GLY A C 1
ATOM 653 O O . GLY A 1 88 ? 19.242 2.297 -17.073 1.00 73.19 88 GLY A O 1
ATOM 654 N N . GLU A 1 89 ? 17.906 0.925 -18.221 1.00 80.31 89 GLU A N 1
ATOM 655 C CA . GLU A 1 89 ? 16.763 1.853 -18.296 1.00 80.31 89 GLU A CA 1
ATOM 656 C C . GLU A 1 89 ? 15.684 1.573 -17.237 1.00 80.31 89 GLU A C 1
ATOM 658 O O . GLU A 1 89 ? 14.547 2.029 -17.355 1.00 80.31 89 GLU A O 1
ATOM 663 N N . ASN A 1 90 ? 16.007 0.839 -16.167 1.00 84.50 90 ASN A N 1
ATOM 664 C CA . ASN A 1 90 ? 15.048 0.663 -15.081 1.00 84.50 90 ASN A CA 1
ATOM 665 C C . ASN A 1 90 ? 14.735 2.031 -14.434 1.00 84.50 90 ASN A C 1
ATOM 667 O O . ASN A 1 90 ? 15.663 2.700 -13.965 1.00 84.50 90 ASN A O 1
ATOM 671 N N . PRO A 1 91 ? 13.454 2.447 -14.366 1.00 84.88 91 PRO A N 1
ATOM 672 C CA . PRO A 1 91 ? 13.069 3.688 -13.698 1.00 84.88 91 PRO A CA 1
ATOM 673 C C . PRO A 1 91 ? 13.329 3.641 -12.190 1.00 84.88 91 PRO A C 1
ATOM 675 O O . PRO A 1 91 ? 13.408 4.694 -11.567 1.00 84.88 91 PRO A O 1
ATOM 678 N N . TRP A 1 92 ? 13.470 2.449 -11.598 1.00 87.81 92 TRP A N 1
ATOM 679 C CA . TRP A 1 92 ? 13.886 2.281 -10.213 1.00 87.81 92 TRP A CA 1
ATOM 680 C C . TRP A 1 92 ? 15.398 2.474 -10.092 1.00 87.81 92 TRP A C 1
ATOM 682 O O . TRP A 1 92 ? 16.184 1.614 -10.491 1.00 87.81 92 TRP A O 1
ATOM 692 N N . THR A 1 93 ? 15.781 3.619 -9.530 1.00 86.75 93 THR A N 1
ATOM 693 C CA . THR A 1 93 ? 17.160 4.122 -9.457 1.00 86.75 93 THR A CA 1
ATOM 694 C C . THR A 1 93 ? 18.134 3.090 -8.889 1.00 86.75 93 THR A C 1
ATOM 696 O O . THR A 1 93 ? 19.191 2.853 -9.466 1.00 86.75 93 THR A O 1
ATOM 699 N N . GLU A 1 94 ? 17.764 2.427 -7.798 1.00 86.81 94 GLU A N 1
ATOM 700 C CA . GLU A 1 94 ? 18.590 1.423 -7.127 1.00 86.81 94 GLU A CA 1
ATOM 701 C C . GLU A 1 94 ? 18.706 0.132 -7.954 1.00 86.81 94 GLU A C 1
ATOM 703 O O . GLU A 1 94 ? 19.775 -0.473 -8.033 1.00 86.81 94 GLU A O 1
ATOM 708 N N . MET A 1 95 ? 17.634 -0.258 -8.648 1.00 84.12 95 MET A N 1
ATOM 709 C CA . MET A 1 95 ? 17.616 -1.442 -9.512 1.00 84.12 95 MET A CA 1
ATOM 710 C C . MET A 1 95 ? 18.256 -1.181 -10.887 1.00 84.12 95 MET A C 1
ATOM 712 O O . MET A 1 95 ? 18.573 -2.122 -11.617 1.00 84.12 95 MET A O 1
ATOM 716 N N . LYS A 1 96 ? 18.501 0.083 -11.251 1.00 84.00 96 LYS A N 1
ATOM 717 C CA . LYS A 1 96 ? 19.147 0.478 -12.509 1.00 84.00 96 LYS A CA 1
ATOM 718 C C . LYS A 1 96 ? 20.534 -0.148 -12.649 1.00 84.00 96 LYS A C 1
ATOM 720 O O . LYS A 1 96 ? 20.813 -0.768 -13.674 1.00 84.00 96 LYS A O 1
ATOM 725 N N . THR A 1 97 ? 21.348 -0.088 -11.596 1.00 82.00 97 THR A N 1
ATOM 726 C CA . THR A 1 97 ? 22.686 -0.707 -11.550 1.00 82.00 97 THR A CA 1
ATOM 727 C C . THR A 1 97 ? 22.617 -2.232 -11.621 1.00 82.00 97 THR A C 1
ATOM 729 O O . THR A 1 97 ? 23.420 -2.870 -12.293 1.00 82.00 97 THR A O 1
ATOM 732 N N . VAL A 1 98 ? 21.622 -2.839 -10.975 1.00 81.75 98 VAL A N 1
ATOM 733 C CA . VAL A 1 98 ? 21.427 -4.295 -11.036 1.00 81.75 98 VAL A CA 1
ATOM 734 C C . VAL A 1 98 ? 21.033 -4.71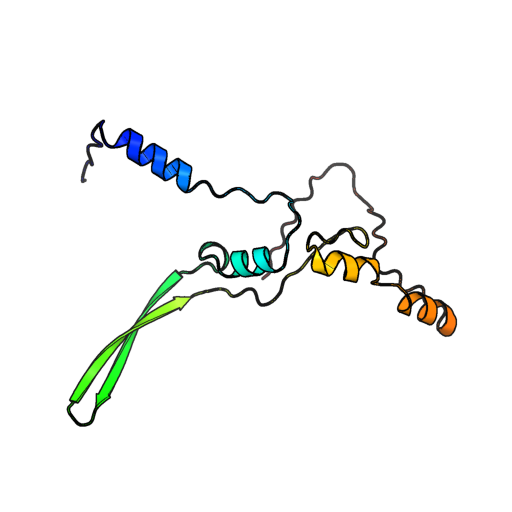8 -12.454 1.00 81.75 98 VAL A C 1
ATOM 736 O O . VAL A 1 98 ? 21.567 -5.686 -12.992 1.00 81.75 98 VAL A O 1
ATOM 739 N N . SER A 1 99 ? 20.152 -3.955 -13.104 1.00 76.69 99 SER A N 1
ATOM 740 C CA . SER A 1 99 ? 19.711 -4.217 -14.477 1.00 76.69 99 SER A CA 1
ATOM 741 C C . SER A 1 99 ? 20.797 -3.986 -15.532 1.00 76.69 99 SER A C 1
ATOM 743 O O . SER A 1 99 ? 20.774 -4.644 -16.569 1.00 76.69 99 SER A O 1
ATOM 745 N N . SER A 1 100 ? 21.756 -3.081 -15.291 1.00 72.62 100 SER A N 1
ATOM 746 C CA . SER A 1 100 ? 22.867 -2.841 -16.220 1.00 72.62 100 SER A CA 1
ATOM 747 C C . SER A 1 100 ? 23.904 -3.964 -16.189 1.00 72.62 100 SER A C 1
ATOM 749 O O . SER A 1 100 ? 24.486 -4.286 -17.223 1.00 72.62 100 SER A O 1
ATOM 751 N N . VAL A 1 101 ? 24.096 -4.593 -15.026 1.00 72.31 101 VAL A N 1
ATOM 752 C CA . VAL A 1 101 ? 25.018 -5.726 -14.841 1.00 72.31 101 VAL A CA 1
ATOM 753 C C . VAL A 1 101 ? 24.342 -7.076 -15.125 1.00 72.31 101 VAL A C 1
ATOM 755 O O . VAL A 1 101 ? 25.027 -8.066 -15.383 1.00 72.31 101 VAL A O 1
ATOM 758 N N . SER A 1 102 ? 23.006 -7.118 -15.155 1.00 65.00 102 SER A N 1
ATOM 759 C CA . SER A 1 102 ? 22.236 -8.307 -15.543 1.00 65.00 102 SER A CA 1
ATOM 760 C C . SER A 1 102 ? 22.587 -8.740 -16.977 1.00 65.00 102 SER A C 1
ATOM 762 O O . SER A 1 102 ? 22.534 -7.957 -17.929 1.00 65.00 102 SER A O 1
ATOM 764 N N . GLY A 1 103 ? 22.979 -9.997 -17.153 1.00 59.50 103 GLY A N 1
ATOM 765 C CA . GLY A 1 103 ? 23.574 -10.564 -18.365 1.00 59.50 103 GLY A CA 1
ATOM 766 C C . GLY A 1 103 ? 25.065 -10.240 -18.533 1.00 59.50 103 GLY A C 1
ATOM 767 O O . GLY A 1 103 ? 25.516 -10.005 -19.654 1.00 59.50 103 GLY A O 1
ATOM 768 N N . GLY A 1 104 ? 25.804 -10.126 -17.429 1.00 67.38 104 GLY A N 1
ATOM 769 C CA . GLY A 1 104 ? 27.251 -9.899 -17.388 1.00 67.38 104 GLY A CA 1
ATOM 770 C C . GLY A 1 104 ? 28.055 -11.206 -17.372 1.00 67.38 104 GLY A C 1
ATOM 771 O O . GLY A 1 104 ? 28.023 -11.969 -18.332 1.00 67.38 104 GLY A O 1
ATOM 772 N N . ILE A 1 105 ? 28.784 -11.475 -16.280 1.00 58.44 105 ILE A N 1
ATOM 773 C CA . ILE A 1 105 ? 29.657 -12.661 -16.102 1.00 58.44 105 ILE A CA 1
ATOM 774 C C . ILE A 1 105 ? 28.927 -13.979 -16.414 1.00 58.44 105 ILE A C 1
ATOM 776 O O . ILE A 1 105 ? 29.513 -14.885 -16.998 1.00 58.44 105 ILE A O 1
ATOM 780 N N . GLU A 1 106 ? 27.636 -14.061 -16.098 1.00 59.31 106 GLU A N 1
ATOM 781 C CA . GLU A 1 106 ? 26.758 -15.190 -16.433 1.00 59.31 106 GLU A CA 1
ATOM 782 C C . GLU A 1 106 ? 26.633 -15.450 -17.946 1.00 59.31 106 GLU A C 1
ATOM 784 O O . GLU A 1 106 ? 26.573 -16.602 -18.375 1.00 59.31 106 GLU A O 1
ATOM 789 N N . ASN A 1 107 ? 26.696 -14.407 -18.775 1.00 57.19 107 ASN A N 1
ATOM 790 C CA . ASN A 1 107 ? 26.727 -14.530 -20.231 1.00 57.19 107 ASN A CA 1
ATOM 791 C C . ASN A 1 107 ? 28.112 -14.930 -20.732 1.00 57.19 107 ASN A C 1
ATOM 793 O O . ASN A 1 107 ? 28.209 -15.692 -21.687 1.00 57.19 107 ASN A O 1
ATOM 797 N N . ALA A 1 108 ? 29.179 -14.443 -20.093 1.00 62.84 108 ALA A N 1
ATOM 798 C CA . ALA A 1 108 ? 30.548 -14.813 -20.448 1.00 62.84 108 ALA A CA 1
ATOM 799 C C . ALA A 1 108 ? 30.829 -16.291 -20.134 1.00 62.84 108 ALA A C 1
ATOM 801 O O . ALA A 1 108 ? 31.398 -16.996 -20.964 1.00 62.84 108 ALA A O 1
ATOM 802 N N . VAL A 1 109 ? 30.372 -16.784 -18.979 1.00 64.81 109 VAL A N 1
ATOM 803 C CA . VAL A 1 109 ? 30.507 -18.197 -18.600 1.00 64.81 109 VAL A CA 1
ATOM 804 C C . VAL A 1 109 ? 29.562 -19.097 -19.407 1.00 64.81 109 VAL A C 1
ATOM 806 O O . VAL A 1 109 ? 29.982 -20.164 -19.843 1.00 64.81 109 VAL A O 1
ATOM 809 N N . SER A 1 110 ? 28.331 -18.657 -19.702 1.00 65.25 110 SER A N 1
ATOM 810 C CA . SER A 1 110 ? 27.397 -19.423 -20.548 1.00 65.25 110 SER A CA 1
ATOM 811 C C . SER A 1 110 ? 27.844 -19.480 -22.012 1.00 65.25 110 SER A C 1
ATOM 813 O O . SER A 1 110 ? 27.761 -20.542 -22.630 1.00 65.25 110 SER A O 1
ATOM 815 N N . SER A 1 111 ? 28.389 -18.388 -22.561 1.00 64.50 111 SER A N 1
ATOM 816 C CA . SER A 1 111 ? 29.003 -18.400 -23.896 1.00 64.50 111 SER A CA 1
ATOM 817 C C . SER A 1 111 ? 30.305 -19.195 -23.922 1.00 64.50 111 SER A C 1
ATOM 819 O O . SER A 1 111 ? 30.567 -19.870 -24.912 1.00 64.50 111 SER A O 1
ATOM 821 N N . GLY A 1 112 ? 31.105 -19.146 -22.853 1.00 68.12 112 GLY A N 1
ATOM 822 C CA . GLY A 1 112 ? 32.389 -19.844 -22.775 1.00 68.12 112 GLY A CA 1
ATOM 823 C C . GLY A 1 112 ? 32.272 -21.358 -22.581 1.00 68.12 112 GLY A C 1
ATOM 824 O O . GLY A 1 112 ? 33.048 -22.099 -23.174 1.00 68.12 112 GLY A O 1
ATOM 825 N N . LEU A 1 113 ? 31.310 -21.824 -21.774 1.00 68.44 113 LEU A N 1
ATOM 826 C CA . LEU A 1 113 ? 31.161 -23.246 -21.432 1.00 68.44 113 LEU A CA 1
ATOM 827 C C . LEU A 1 113 ? 30.060 -23.957 -22.222 1.00 68.44 113 LEU A C 1
ATOM 829 O O . LEU A 1 113 ? 30.213 -25.128 -22.552 1.00 68.44 113 LEU A O 1
ATOM 833 N N . ALA A 1 114 ? 28.948 -23.277 -22.508 1.00 71.44 114 ALA A N 1
ATOM 834 C CA . ALA A 1 114 ? 27.771 -23.896 -23.120 1.00 71.44 114 ALA A CA 1
ATOM 835 C C . ALA A 1 114 ? 27.494 -23.404 -24.552 1.00 71.44 114 ALA A C 1
ATOM 837 O O . ALA A 1 114 ? 26.577 -23.905 -25.198 1.00 71.44 114 ALA A O 1
ATOM 838 N N . GLY A 1 115 ? 28.241 -22.412 -25.058 1.00 62.41 115 GLY A N 1
ATOM 839 C CA . GLY A 1 115 ? 27.947 -21.766 -26.344 1.00 62.41 115 GLY A CA 1
ATOM 840 C C . GLY A 1 115 ? 26.586 -21.054 -26.371 1.00 62.41 115 GLY A C 1
ATOM 841 O O . GLY A 1 115 ? 26.074 -20.722 -27.442 1.00 62.41 115 GLY A O 1
ATOM 842 N N . LEU A 1 116 ? 25.980 -20.823 -25.201 1.00 63.06 116 LEU A N 1
ATOM 843 C CA . LEU A 1 116 ? 24.665 -20.211 -25.064 1.00 63.06 116 LEU A CA 1
ATOM 844 C C . LEU A 1 116 ? 24.832 -18.718 -24.795 1.00 63.06 116 LEU A C 1
ATOM 846 O O . LEU A 1 116 ? 25.218 -18.300 -23.705 1.00 63.06 116 LEU A O 1
ATOM 850 N N . ASN A 1 117 ? 24.478 -17.898 -25.783 1.00 56.09 117 ASN A N 1
ATOM 851 C CA . ASN A 1 117 ? 24.342 -16.461 -25.582 1.00 56.09 117 ASN A CA 1
ATOM 852 C C . ASN A 1 117 ? 23.053 -16.202 -24.790 1.00 56.09 117 ASN A C 1
ATOM 854 O O . ASN A 1 117 ? 21.975 -16.081 -25.377 1.00 56.09 117 ASN A O 1
ATOM 858 N N . ALA A 1 118 ? 23.147 -16.104 -23.464 1.00 53.78 118 ALA A N 1
ATOM 859 C CA . ALA A 1 118 ? 22.048 -15.656 -22.613 1.00 53.78 118 ALA A CA 1
ATOM 860 C C . ALA A 1 118 ? 21.770 -14.159 -22.867 1.00 53.78 118 ALA A C 1
ATOM 862 O O . ALA A 1 118 ? 22.158 -13.270 -22.118 1.00 53.78 118 ALA A O 1
ATOM 863 N N . ARG A 1 119 ? 21.128 -13.832 -23.992 1.00 52.72 119 ARG A N 1
ATOM 864 C CA . ARG A 1 119 ? 20.771 -12.459 -24.370 1.00 52.72 119 ARG A CA 1
ATOM 865 C C . ARG A 1 119 ? 19.632 -11.949 -23.482 1.00 52.72 119 ARG A C 1
ATOM 867 O O . ARG A 1 119 ? 18.492 -11.839 -23.910 1.00 52.72 119 ARG A O 1
ATOM 874 N N . GLY A 1 120 ? 19.939 -11.617 -22.233 1.00 53.00 120 GLY A N 1
ATOM 875 C CA . GLY A 1 120 ? 19.081 -10.758 -21.430 1.00 53.00 120 GLY A CA 1
ATOM 876 C C . GLY A 1 120 ? 19.084 -9.357 -22.039 1.00 53.00 120 GLY A C 1
ATOM 877 O O . GLY A 1 120 ? 20.152 -8.776 -22.193 1.00 53.00 120 GLY A O 1
ATOM 878 N N . GLY A 1 121 ? 17.918 -8.828 -22.413 1.00 53.81 121 GLY A N 1
ATOM 879 C CA . GLY A 1 121 ? 17.705 -7.384 -22.573 1.00 53.81 121 GLY A CA 1
ATOM 880 C C . GLY A 1 121 ? 18.175 -6.704 -23.863 1.00 53.81 121 GLY A C 1
ATOM 881 O O . GLY A 1 121 ? 18.532 -5.536 -23.796 1.00 53.81 121 GLY A O 1
ATOM 882 N N . GLN A 1 122 ? 18.167 -7.367 -25.024 1.00 53.09 122 GLN A N 1
ATOM 883 C CA . GLN A 1 122 ? 18.185 -6.637 -26.302 1.00 53.09 122 GLN A CA 1
ATOM 884 C C . GLN A 1 122 ? 16.837 -6.804 -26.995 1.00 53.09 122 GLN A C 1
ATOM 886 O O . GLN A 1 122 ? 16.647 -7.683 -27.838 1.00 53.09 122 GLN A O 1
ATOM 891 N N . SER A 1 123 ? 15.881 -5.975 -26.579 1.00 54.34 123 SER A N 1
ATOM 892 C CA . SER A 1 123 ? 14.568 -5.892 -27.206 1.00 54.34 123 SER A CA 1
ATOM 893 C C . SER A 1 123 ? 14.730 -5.218 -28.567 1.00 54.34 123 SER A C 1
ATOM 895 O O . SER A 1 123 ? 14.641 -4.002 -28.685 1.00 54.34 123 SER A O 1
ATOM 897 N N . THR A 1 124 ? 14.975 -5.982 -29.634 1.00 52.19 124 THR A N 1
ATOM 898 C CA . THR A 1 124 ? 14.790 -5.443 -30.986 1.00 52.19 124 THR A CA 1
ATOM 899 C C . THR A 1 124 ? 13.294 -5.209 -31.173 1.00 52.19 124 THR A C 1
ATOM 901 O O . THR A 1 124 ? 12.547 -6.142 -31.474 1.00 52.19 124 THR A O 1
ATOM 904 N N . ALA A 1 125 ? 12.834 -3.985 -30.924 1.00 55.56 125 ALA A N 1
ATOM 905 C CA . ALA A 1 125 ? 11.436 -3.613 -31.052 1.00 55.56 125 ALA A CA 1
ATOM 906 C C . ALA A 1 125 ? 10.953 -3.851 -32.495 1.00 55.56 125 ALA A C 1
ATOM 908 O O . ALA A 1 125 ? 11.174 -3.039 -33.392 1.00 55.56 125 ALA A O 1
ATOM 909 N N . LYS A 1 126 ? 10.246 -4.959 -32.739 1.00 51.12 126 LYS A N 1
ATOM 910 C CA . LYS A 1 126 ? 9.399 -5.118 -33.928 1.00 51.12 126 LYS A CA 1
ATOM 911 C C . LYS A 1 126 ? 8.132 -4.292 -33.698 1.00 51.12 126 LYS A C 1
ATOM 913 O O . LYS A 1 126 ? 7.089 -4.829 -33.344 1.00 51.12 126 LYS A O 1
ATOM 918 N N . ARG A 1 127 ? 8.236 -2.966 -33.814 1.00 51.50 127 ARG A N 1
ATOM 919 C CA . ARG A 1 127 ? 7.096 -2.056 -33.647 1.00 51.50 127 ARG A CA 1
ATOM 920 C C . ARG A 1 127 ? 6.311 -1.986 -34.966 1.00 51.50 127 ARG A C 1
ATOM 922 O O . ARG A 1 127 ? 6.890 -1.558 -35.963 1.00 51.50 127 ARG A O 1
ATOM 929 N N . PRO A 1 128 ? 5.016 -2.347 -35.015 1.00 48.72 128 PRO A N 1
ATOM 930 C CA . PRO A 1 128 ? 4.155 -1.896 -36.097 1.00 48.72 128 PRO A CA 1
ATOM 931 C C . PRO A 1 128 ? 4.008 -0.379 -35.947 1.00 48.72 128 PRO A C 1
ATOM 933 O O . PRO A 1 128 ? 3.629 0.120 -34.884 1.00 48.72 128 PRO A O 1
ATOM 936 N N . GLN A 1 129 ? 4.372 0.360 -36.986 1.00 43.81 129 GLN A N 1
ATOM 937 C CA . GLN A 1 129 ? 4.240 1.810 -37.041 1.00 43.81 129 GLN A CA 1
ATOM 938 C C . GLN A 1 129 ? 2.748 2.171 -36.884 1.00 43.81 129 GLN A C 1
ATOM 940 O O . GLN A 1 129 ? 1.940 1.787 -37.723 1.00 43.81 129 GLN A O 1
ATOM 945 N N . GLY A 1 130 ? 2.367 2.861 -35.798 1.00 46.47 130 GLY A N 1
ATOM 946 C CA . GLY A 1 130 ? 1.047 3.512 -35.713 1.00 46.47 130 GLY A CA 1
ATOM 947 C C . GLY A 1 130 ? 0.074 3.125 -34.589 1.00 46.47 130 GLY A C 1
ATOM 948 O O . GLY A 1 130 ? -1.102 3.457 -34.708 1.00 46.47 130 GLY A O 1
ATOM 949 N N . ARG A 1 131 ? 0.485 2.489 -33.482 1.00 49.19 131 ARG A N 1
ATOM 950 C CA . ARG A 1 131 ? -0.363 2.437 -32.268 1.00 49.19 131 ARG A CA 1
ATOM 951 C C . ARG A 1 131 ? 0.393 2.887 -31.024 1.00 49.19 131 ARG A C 1
ATOM 953 O O . ARG A 1 131 ? 1.454 2.352 -30.699 1.00 49.19 131 ARG A O 1
ATOM 960 N N . GLU A 1 132 ? -0.152 3.899 -30.353 1.00 55.28 132 GLU A N 1
ATOM 961 C CA . GLU A 1 132 ? 0.306 4.343 -29.040 1.00 55.28 132 GLU A CA 1
ATOM 962 C C . GLU A 1 132 ? 0.204 3.187 -28.041 1.00 55.28 132 GLU A C 1
ATOM 964 O O . GLU A 1 132 ? -0.796 2.466 -27.987 1.00 55.28 132 GLU A O 1
ATOM 969 N N . SER A 1 133 ? 1.279 2.979 -27.284 1.00 56.47 133 SER A N 1
ATOM 970 C CA . SER A 1 133 ? 1.401 1.887 -26.324 1.00 56.47 133 SER A CA 1
ATOM 971 C C . SER A 1 133 ? 0.601 2.218 -25.069 1.00 56.47 133 SER A C 1
ATOM 973 O O . SER A 1 133 ? 1.155 2.662 -24.066 1.00 56.47 133 SER A O 1
ATOM 975 N N . LEU A 1 134 ? -0.710 1.982 -25.104 1.00 49.28 134 LEU A N 1
ATOM 976 C CA . LEU A 1 134 ? -1.497 1.849 -23.883 1.00 49.28 134 LEU A CA 1
ATOM 977 C C . LEU A 1 134 ? -1.119 0.517 -23.231 1.00 49.28 134 LEU A C 1
ATOM 979 O O . LEU A 1 134 ? -1.708 -0.527 -23.513 1.00 49.28 134 LEU A O 1
ATOM 983 N N . LEU A 1 135 ? -0.095 0.563 -22.375 1.00 57.78 135 LEU A N 1
ATOM 984 C CA . LEU A 1 135 ? 0.287 -0.529 -21.488 1.00 57.78 135 LEU A CA 1
ATOM 985 C C . LEU A 1 135 ? -0.856 -0.754 -20.482 1.00 57.78 135 LEU A C 1
ATOM 987 O O . LEU A 1 135 ? -0.852 -0.237 -19.370 1.00 57.78 135 LEU A O 1
ATOM 991 N N . SER A 1 136 ? -1.880 -1.498 -20.897 1.00 47.22 136 SER A N 1
ATOM 992 C CA . SER A 1 136 ? -2.954 -1.951 -20.019 1.00 47.22 136 SER A CA 1
ATOM 993 C C . SER A 1 136 ? -2.501 -3.226 -19.316 1.00 47.22 136 SER A C 1
ATOM 995 O O . SER A 1 136 ? -2.836 -4.341 -19.712 1.00 47.22 136 SER A O 1
ATOM 997 N N . THR A 1 137 ? -1.693 -3.081 -18.270 1.00 54.28 137 THR A N 1
ATOM 998 C CA . THR A 1 137 ? -1.407 -4.195 -17.363 1.00 54.28 137 THR A CA 1
ATOM 999 C C . THR A 1 137 ? -2.594 -4.379 -16.426 1.00 54.28 137 THR A C 1
ATOM 1001 O O . THR A 1 137 ? -2.687 -3.739 -15.379 1.00 54.28 137 THR A O 1
ATOM 1004 N N . ARG A 1 138 ? -3.535 -5.247 -16.812 1.00 40.44 138 ARG A N 1
ATOM 1005 C CA . ARG A 1 138 ? -4.578 -5.743 -15.909 1.00 40.44 138 ARG A CA 1
ATOM 1006 C C . ARG A 1 138 ? -4.015 -6.949 -15.153 1.00 40.44 138 ARG A C 1
ATOM 1008 O O . ARG A 1 138 ? -4.130 -8.078 -15.619 1.00 40.44 138 ARG A O 1
ATOM 1015 N N . PHE A 1 139 ? -3.373 -6.705 -14.014 1.00 51.41 139 PHE A N 1
ATOM 1016 C CA . PHE A 1 139 ? -3.044 -7.779 -13.076 1.00 51.41 139 PHE A CA 1
ATOM 1017 C C . PHE A 1 139 ? -4.362 -8.317 -12.506 1.00 51.41 139 PHE A C 1
ATOM 1019 O O . PHE A 1 139 ? -5.189 -7.538 -12.025 1.00 51.41 139 PHE A O 1
ATOM 1026 N N . LYS A 1 140 ? -4.609 -9.612 -12.714 1.00 38.53 140 LYS A N 1
ATOM 1027 C CA . LYS A 1 140 ? -5.853 -10.286 -12.334 1.00 38.53 140 LYS A CA 1
ATOM 1028 C C . LYS A 1 140 ? -5.827 -10.707 -10.873 1.00 38.53 140 LYS A C 1
ATOM 1030 O O . LYS A 1 140 ? -4.746 -11.136 -10.424 1.00 38.53 140 LYS A O 1
#

Sequence (140 aa):
MIRLSLSSRLKPVALVLMLVTGSPAVAGAAVNTATLITGSASPSCISWRVKGICYWLFCTPFGCTVKTSVKVKHFIPEAVISVYQDKGENPWTEMKTVSSVSGGIENAVSSGLAGLNARGGQSTAKRPQGRESLLSTRFK

InterPro domains:
  IPR009649 TraU [PF06834] (41-115)

Organism: Salmonella enteric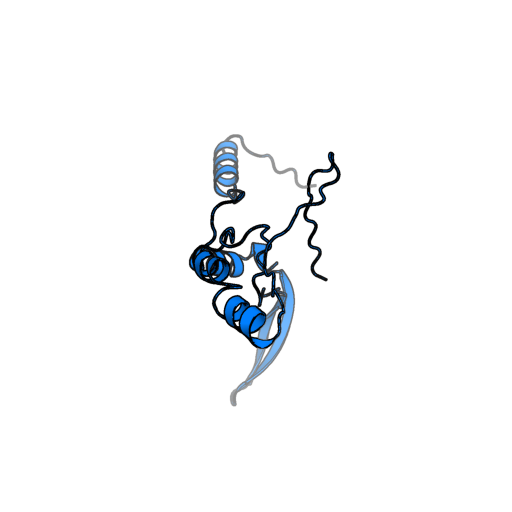a (NCBI:txid28901)

Radius of gyration: 26.12 Å; chains: 1; bounding box: 67×58×73 Å

Secondary structure (DSSP, 8-state):
-------TTTHHHHHHHHHHT------SPPB-HHHHHHHHT-TTTTT-EEEEEEEEEEEETTEEEEEEEEEEE-----------SBTT--SBHHHHHHHHHTTSHHHHHHHHHS------SB------TT----------